Protein AF-A0A843T2U3-F1 (afdb_monomer_lite)

Secondary structure (DSSP, 8-state):
-HHHHHHHHHHHHHHHHHHHHHHHHHHHHHHSBPTT----TTTTT--BTTB-HHHHHHHHHHHHHHHHHHHHHHHHHHHHHHHHHH---

Sequence (89 aa):
MILNLLSSALVYLFVLCCIVSGGLQVLAWSRHAVEGVSVSIRALWSPEGVFDEIGLRQIRVARGLLTLGGIAYLTYGTLLVISRAGGGG

Foldseek 3Di:
DVLVVVLVVLVVLLVVLLVQLVVLLVCQVVPFADPPDDPDPVCVVVVVPGGDPVSVVSNVVSVVSNVVSVCSNVVSVVVVVCCVVVVPD

pLDDT: mean 73.49, std 8.72, range [38.16, 85.94]

Radius of gyration: 18.0 Å; chains: 1; bounding box: 44×15×51 Å

Structure (mmCIF, N/CA/C/O backbone):
data_AF-A0A843T2U3-F1
#
_entry.id   AF-A0A843T2U3-F1
#
loop_
_atom_site.group_PDB
_atom_site.id
_atom_site.type_symbol
_atom_site.label_atom_id
_atom_site.label_alt_id
_atom_site.label_comp_id
_atom_site.label_asym_id
_atom_site.label_entity_id
_atom_site.label_seq_id
_atom_site.pdbx_PDB_ins_code
_atom_site.Cartn_x
_atom_site.Cartn_y
_atom_site.Cartn_z
_atom_site.occupancy
_atom_site.B_iso_or_equiv
_atom_site.auth_seq_id
_atom_site.auth_comp_id
_atom_site.auth_asym_id
_atom_site.auth_atom_id
_atom_site.pdbx_PDB_model_num
ATOM 1 N N . MET A 1 1 ? 22.652 -8.251 -18.184 1.00 58.44 1 MET A N 1
ATOM 2 C CA . MET A 1 1 ? 22.497 -8.965 -16.893 1.00 58.44 1 MET A CA 1
ATOM 3 C C . MET A 1 1 ? 21.952 -8.065 -15.782 1.00 58.44 1 MET A C 1
ATOM 5 O O . MET A 1 1 ? 20.962 -8.441 -15.176 1.00 58.44 1 MET A O 1
ATOM 9 N N . ILE A 1 2 ? 22.511 -6.865 -15.568 1.00 66.94 2 ILE A N 1
ATOM 10 C CA . ILE A 1 2 ? 22.078 -5.915 -14.516 1.00 66.94 2 ILE A CA 1
ATOM 11 C C . ILE A 1 2 ? 20.601 -5.490 -14.640 1.00 66.94 2 ILE A C 1
ATOM 13 O O . ILE A 1 2 ? 19.887 -5.488 -13.645 1.00 66.94 2 ILE A O 1
ATOM 17 N N . LEU A 1 3 ? 20.115 -5.216 -15.857 1.00 64.19 3 LEU A N 1
ATOM 18 C CA . LEU A 1 3 ? 18.712 -4.843 -16.109 1.00 64.19 3 LEU A CA 1
ATOM 19 C C . LEU A 1 3 ? 17.704 -5.937 -15.714 1.00 64.19 3 LEU A C 1
ATOM 21 O O . LEU A 1 3 ? 16.700 -5.629 -15.087 1.00 64.19 3 LEU A O 1
ATOM 25 N N . ASN A 1 4 ? 17.994 -7.211 -16.004 1.00 64.75 4 ASN A N 1
ATOM 26 C CA . ASN A 1 4 ? 17.120 -8.330 -15.618 1.00 64.75 4 ASN A CA 1
ATOM 27 C C . ASN A 1 4 ? 17.108 -8.558 -14.097 1.00 64.75 4 ASN A C 1
ATOM 29 O O . ASN A 1 4 ? 16.112 -9.007 -13.531 1.00 64.75 4 ASN A O 1
ATOM 33 N N . LEU A 1 5 ? 18.225 -8.261 -13.430 1.00 71.44 5 LEU A N 1
ATOM 34 C CA . LEU A 1 5 ? 18.358 -8.390 -11.981 1.00 71.44 5 LEU A CA 1
ATOM 35 C C . LEU A 1 5 ? 17.581 -7.273 -11.268 1.00 71.44 5 LEU A C 1
ATOM 37 O O . LEU A 1 5 ? 16.826 -7.551 -10.339 1.00 71.44 5 LEU A O 1
ATOM 41 N N . LEU A 1 6 ? 17.678 -6.036 -11.772 1.00 68.75 6 LEU A N 1
ATOM 42 C CA . LEU A 1 6 ? 16.884 -4.904 -11.290 1.00 68.75 6 LEU A CA 1
ATOM 43 C C . LEU A 1 6 ? 15.383 -5.107 -11.529 1.00 68.75 6 LEU A C 1
ATOM 45 O O . LEU A 1 6 ? 14.595 -4.878 -10.615 1.00 68.75 6 LEU A O 1
ATOM 49 N N . SER A 1 7 ? 14.984 -5.568 -12.719 1.00 68.69 7 SER A N 1
ATOM 50 C CA . SER A 1 7 ? 13.572 -5.812 -13.030 1.00 68.69 7 SER A CA 1
ATOM 51 C C . SER A 1 7 ? 12.969 -6.873 -12.113 1.00 68.69 7 SER A C 1
ATOM 53 O O . SER A 1 7 ? 11.864 -6.698 -11.607 1.00 68.69 7 SER A O 1
ATOM 55 N N . SER A 1 8 ? 13.714 -7.950 -11.848 1.00 72.44 8 SER A N 1
ATOM 56 C CA . SER A 1 8 ? 13.279 -9.006 -10.932 1.00 72.44 8 SER A CA 1
ATOM 57 C C . SER A 1 8 ? 13.182 -8.483 -9.499 1.00 72.44 8 SER A C 1
ATOM 59 O O . SER A 1 8 ? 12.175 -8.713 -8.835 1.00 72.44 8 SER A O 1
ATOM 61 N N . ALA A 1 9 ? 14.173 -7.713 -9.035 1.00 76.75 9 ALA A N 1
ATOM 62 C CA . ALA A 1 9 ? 14.157 -7.115 -7.700 1.00 76.75 9 ALA A CA 1
ATOM 63 C C . ALA A 1 9 ? 12.962 -6.168 -7.501 1.00 76.75 9 ALA A C 1
ATOM 65 O O . ALA A 1 9 ? 12.328 -6.213 -6.452 1.00 76.75 9 ALA A O 1
ATOM 66 N N . LEU A 1 10 ? 12.609 -5.369 -8.513 1.00 75.19 10 LEU A N 1
ATOM 67 C CA . LEU A 1 10 ? 11.436 -4.488 -8.497 1.00 75.19 10 LEU A CA 1
ATOM 68 C C . LEU A 1 10 ? 10.115 -5.259 -8.450 1.00 75.19 10 LEU A C 1
ATOM 70 O O . LEU A 1 10 ? 9.217 -4.866 -7.707 1.00 75.19 10 LEU A O 1
ATOM 74 N N . VAL A 1 11 ? 10.002 -6.368 -9.189 1.00 77.00 11 VAL A N 1
ATOM 75 C CA . VAL A 1 11 ? 8.837 -7.264 -9.104 1.00 77.00 11 VAL A CA 1
ATOM 76 C C . VAL A 1 11 ? 8.722 -7.847 -7.696 1.00 77.00 11 VAL A C 1
ATOM 78 O O . VAL A 1 11 ? 7.644 -7.796 -7.108 1.00 77.00 11 VAL A O 1
ATOM 81 N N . TYR A 1 12 ? 9.820 -8.342 -7.118 1.00 78.44 12 TYR A N 1
ATOM 82 C CA . TYR A 1 12 ? 9.814 -8.855 -5.746 1.00 78.44 12 TYR A CA 1
ATOM 83 C C . TYR A 1 12 ? 9.452 -7.775 -4.723 1.00 78.44 12 TYR A C 1
ATOM 85 O O . TYR A 1 12 ? 8.663 -8.045 -3.822 1.00 78.44 12 TYR A O 1
ATOM 93 N N . LEU A 1 13 ? 9.967 -6.553 -4.879 1.00 79.88 13 LEU A N 1
ATOM 94 C CA . LEU A 1 13 ? 9.628 -5.419 -4.018 1.00 79.88 13 LEU A CA 1
ATOM 95 C C . LEU A 1 13 ? 8.143 -5.067 -4.115 1.00 79.88 13 LEU A C 1
ATOM 97 O O . LEU A 1 13 ? 7.495 -4.866 -3.092 1.00 79.88 13 LEU A O 1
ATOM 101 N N . PHE A 1 14 ? 7.588 -5.054 -5.328 1.00 78.81 14 PHE A N 1
ATOM 102 C CA . PHE A 1 14 ? 6.164 -4.821 -5.547 1.00 78.81 14 PHE A CA 1
ATOM 103 C C . PHE A 1 14 ? 5.305 -5.910 -4.897 1.00 78.81 14 PHE A C 1
ATOM 105 O O . PHE A 1 14 ? 4.375 -5.600 -4.154 1.00 78.81 14 PHE A O 1
ATOM 112 N N . VAL A 1 15 ? 5.651 -7.184 -5.107 1.00 81.31 15 VAL A N 1
ATOM 113 C CA . VAL A 1 15 ? 4.966 -8.319 -4.470 1.00 81.31 15 VAL A CA 1
ATOM 114 C C . VAL A 1 15 ? 5.050 -8.216 -2.946 1.00 81.31 15 VAL A C 1
ATOM 116 O O . VAL A 1 15 ? 4.046 -8.411 -2.264 1.00 81.31 15 VAL A O 1
ATOM 119 N N . LEU A 1 16 ? 6.210 -7.847 -2.401 1.00 82.38 16 LEU A N 1
ATOM 120 C CA . LEU A 1 16 ? 6.397 -7.664 -0.965 1.00 82.38 16 LEU A CA 1
ATOM 121 C C . LEU A 1 16 ? 5.545 -6.504 -0.428 1.00 82.38 16 LEU A C 1
ATOM 123 O O . LEU A 1 16 ? 4.887 -6.665 0.597 1.00 82.38 16 LEU A O 1
ATOM 127 N N . CYS A 1 17 ? 5.461 -5.378 -1.144 1.00 82.12 17 CYS A N 1
ATOM 128 C CA . CYS A 1 17 ? 4.546 -4.280 -0.815 1.00 82.12 17 CYS A CA 1
ATOM 129 C C . CYS A 1 17 ? 3.079 -4.732 -0.818 1.00 82.12 17 CYS A C 1
ATOM 131 O O . CYS A 1 17 ? 2.330 -4.360 0.087 1.00 82.12 17 CYS A O 1
ATOM 133 N N . CYS A 1 18 ? 2.670 -5.559 -1.784 1.00 81.44 18 CYS A N 1
ATOM 134 C CA . CYS A 1 18 ? 1.323 -6.129 -1.836 1.00 81.44 18 CYS A CA 1
ATOM 135 C C . CYS A 1 18 ? 1.041 -7.044 -0.637 1.00 81.44 18 CYS A C 1
ATOM 137 O O . CYS A 1 18 ? -0.004 -6.903 -0.003 1.00 81.44 18 CYS A O 1
ATOM 139 N N . ILE A 1 19 ? 1.975 -7.935 -0.285 1.00 85.94 19 ILE A N 1
ATOM 140 C CA . ILE A 1 19 ? 1.838 -8.842 0.866 1.00 85.94 19 ILE A CA 1
ATOM 141 C C . ILE A 1 19 ? 1.765 -8.048 2.173 1.00 85.94 19 ILE A C 1
ATOM 143 O O . ILE A 1 19 ? 0.873 -8.290 2.983 1.00 85.94 19 ILE A O 1
ATOM 147 N N . VAL A 1 20 ? 2.656 -7.071 2.370 1.00 84.56 20 VAL A N 1
ATOM 148 C CA . VAL A 1 20 ? 2.663 -6.217 3.568 1.00 84.56 20 VAL A CA 1
ATOM 149 C C . VAL A 1 20 ? 1.368 -5.411 3.665 1.00 84.56 20 VAL A C 1
ATOM 151 O O . VAL A 1 20 ? 0.765 -5.343 4.734 1.00 84.56 20 VAL A O 1
ATOM 154 N N . SER A 1 21 ? 0.896 -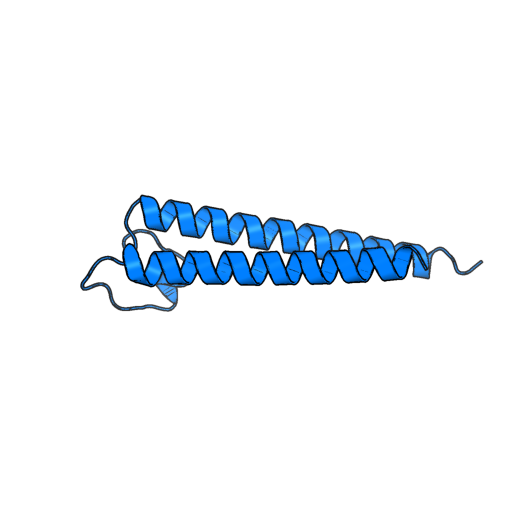4.844 2.552 1.00 80.81 21 SER A N 1
ATOM 155 C CA . SER A 1 21 ? -0.371 -4.112 2.515 1.00 80.81 21 SER A CA 1
ATOM 156 C C . SER A 1 21 ? -1.566 -5.012 2.835 1.00 80.81 21 SER A C 1
ATOM 158 O O . SER A 1 21 ? -2.403 -4.644 3.659 1.00 80.81 21 SER A O 1
ATOM 160 N N . GLY A 1 22 ? -1.619 -6.214 2.254 1.00 79.00 22 GLY A N 1
ATOM 161 C CA . GLY A 1 22 ? -2.648 -7.207 2.560 1.00 79.00 22 GLY A CA 1
ATOM 162 C C . GLY A 1 22 ? -2.615 -7.632 4.029 1.00 79.00 22 GLY A C 1
ATOM 163 O O . GLY A 1 22 ? -3.653 -7.649 4.685 1.00 79.00 22 GLY A O 1
ATOM 164 N N . GLY A 1 23 ? -1.425 -7.880 4.580 1.00 83.06 23 GLY A N 1
ATOM 165 C CA . GLY A 1 23 ? -1.238 -8.214 5.991 1.00 83.06 23 GLY A CA 1
ATOM 166 C C . GLY A 1 23 ? -1.732 -7.111 6.926 1.00 83.06 23 GLY A C 1
ATOM 167 O O . GLY A 1 23 ? -2.464 -7.399 7.870 1.00 83.06 23 GLY A O 1
ATOM 168 N N . LEU A 1 24 ? -1.411 -5.847 6.633 1.00 80.56 24 LEU A N 1
ATOM 169 C CA . LEU A 1 24 ? -1.903 -4.694 7.395 1.00 80.56 24 LEU A CA 1
ATOM 170 C C . LEU A 1 24 ? -3.426 -4.544 7.308 1.00 80.56 24 LEU A C 1
ATOM 172 O O . LEU A 1 24 ? -4.060 -4.218 8.307 1.00 80.56 24 LEU A O 1
ATOM 176 N N . GLN A 1 25 ? -4.024 -4.808 6.145 1.00 79.12 25 GLN A N 1
ATOM 177 C CA . GLN A 1 25 ? -5.480 -4.782 5.986 1.00 79.12 25 GLN A CA 1
ATOM 178 C C . GLN A 1 25 ? -6.156 -5.898 6.794 1.00 79.12 25 GLN A C 1
ATOM 180 O O . GLN A 1 25 ? -7.150 -5.639 7.468 1.00 79.12 25 GLN A O 1
ATOM 185 N N . VAL A 1 26 ? -5.603 -7.115 6.794 1.00 80.69 26 VAL A N 1
ATOM 186 C CA . VAL A 1 26 ? -6.110 -8.237 7.608 1.00 80.69 26 VAL A CA 1
ATOM 187 C C . VAL A 1 26 ? -5.952 -7.957 9.105 1.00 80.69 26 VAL A C 1
ATOM 189 O O . VAL A 1 26 ? -6.851 -8.248 9.894 1.00 80.69 26 VAL A O 1
ATOM 192 N N . LEU A 1 27 ? -4.835 -7.354 9.516 1.00 79.88 27 LEU A N 1
ATOM 193 C CA . LEU A 1 27 ? -4.621 -6.923 10.900 1.00 79.88 27 LEU A CA 1
ATOM 194 C C . LEU A 1 27 ? -5.636 -5.857 11.321 1.00 79.88 27 LEU A C 1
ATOM 196 O O . LEU A 1 27 ? -6.241 -5.993 12.382 1.00 79.88 27 LEU A O 1
ATOM 200 N N . ALA A 1 28 ? -5.899 -4.864 10.469 1.00 78.12 28 ALA A N 1
ATOM 201 C CA . ALA A 1 28 ? -6.926 -3.858 10.725 1.00 78.12 28 ALA A CA 1
ATOM 202 C C . ALA A 1 28 ? -8.320 -4.494 10.869 1.00 78.12 28 ALA A C 1
ATOM 204 O O . ALA A 1 28 ? -9.045 -4.168 11.804 1.00 78.12 28 ALA A O 1
ATOM 205 N N . TRP A 1 29 ? -8.665 -5.455 10.007 1.00 74.81 29 TRP A N 1
ATOM 206 C CA . TRP A 1 29 ? -9.933 -6.194 10.071 1.00 74.81 29 TRP A CA 1
ATOM 207 C C . TRP A 1 29 ? -10.076 -7.095 11.296 1.00 74.81 29 TRP A C 1
ATOM 209 O O . TRP A 1 29 ? -11.168 -7.213 11.837 1.00 74.81 29 TRP A O 1
ATOM 219 N N . SER A 1 30 ? -8.998 -7.735 11.739 1.00 78.81 30 SER A N 1
ATOM 220 C CA . SER A 1 30 ? -9.053 -8.675 12.867 1.00 78.81 30 SER A CA 1
ATOM 221 C C . SER A 1 30 ? -8.981 -7.998 14.235 1.00 78.81 30 SER A C 1
ATOM 223 O O . SER A 1 30 ? -9.484 -8.550 15.209 1.00 78.81 30 SER A O 1
ATOM 225 N N . ARG A 1 31 ? -8.318 -6.839 14.333 1.00 76.50 31 ARG A N 1
ATOM 226 C CA . ARG A 1 31 ? -8.015 -6.183 15.618 1.00 76.50 31 ARG A CA 1
ATOM 227 C C . ARG A 1 31 ? -8.715 -4.847 15.827 1.00 76.50 31 ARG A C 1
ATOM 229 O O . ARG A 1 31 ? -8.810 -4.417 16.970 1.00 76.50 31 ARG A O 1
ATOM 236 N N . HIS A 1 32 ? -9.134 -4.182 14.755 1.00 76.88 32 HIS A N 1
ATOM 237 C CA . HIS A 1 32 ? -9.625 -2.802 14.803 1.00 76.88 32 HIS A CA 1
ATOM 238 C C . HIS A 1 32 ? -10.948 -2.602 14.059 1.00 76.88 32 HIS A C 1
ATOM 240 O O . HIS A 1 32 ? -11.354 -1.457 13.868 1.00 76.88 32 HIS A O 1
ATOM 246 N N . ALA A 1 33 ? -11.596 -3.678 13.605 1.00 74.81 33 ALA A N 1
ATOM 247 C CA . ALA A 1 33 ? -12.945 -3.594 13.066 1.00 74.81 33 ALA A CA 1
ATOM 248 C C . ALA A 1 33 ? -13.933 -3.362 14.212 1.00 74.81 33 ALA A C 1
ATOM 250 O O . ALA A 1 33 ? -13.902 -4.071 15.218 1.00 74.81 33 ALA A O 1
ATOM 251 N N . VAL A 1 34 ? -14.806 -2.371 14.049 1.00 70.12 34 VAL A N 1
ATOM 252 C CA . VAL A 1 34 ? -15.850 -2.059 15.026 1.00 70.12 34 VAL A CA 1
ATOM 253 C C . VAL A 1 34 ? -16.902 -3.172 14.997 1.00 70.12 34 VAL A C 1
ATOM 255 O O . VAL A 1 34 ? -17.476 -3.477 13.947 1.00 70.12 34 VAL A O 1
ATOM 258 N N . GLU A 1 35 ? -17.154 -3.798 16.149 1.00 65.31 35 GLU A N 1
ATOM 259 C CA . GLU A 1 35 ? -18.152 -4.863 16.276 1.00 65.31 35 GLU A CA 1
ATOM 260 C C . GLU A 1 35 ? -19.556 -4.352 15.907 1.00 65.31 35 GLU A C 1
ATOM 262 O O . GLU A 1 35 ? -19.987 -3.284 16.338 1.00 65.31 35 GLU A O 1
ATOM 267 N N . GLY A 1 36 ? -20.280 -5.117 15.083 1.00 64.50 36 GLY A N 1
ATOM 268 C CA . GLY A 1 36 ? -21.636 -4.776 14.631 1.00 64.50 36 GLY A CA 1
ATOM 269 C C . GLY A 1 36 ? -21.718 -4.047 13.285 1.00 64.50 36 GLY A C 1
ATOM 270 O O . GLY A 1 36 ? -22.822 -3.843 12.779 1.00 64.50 36 GLY A O 1
ATO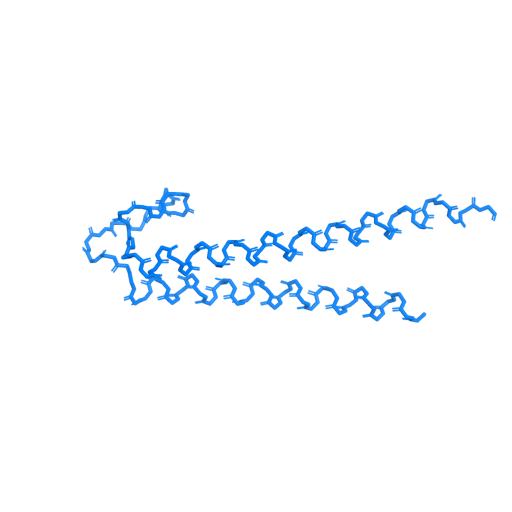M 271 N N . VAL A 1 37 ? -20.588 -3.711 12.652 1.00 65.38 37 VAL A N 1
ATOM 272 C CA . VAL A 1 37 ? -20.575 -3.129 11.301 1.00 65.38 37 VAL A CA 1
ATOM 273 C C . VAL A 1 37 ? -20.511 -4.235 10.245 1.00 65.38 37 VAL A C 1
ATOM 275 O O . VAL A 1 37 ? -19.562 -5.014 10.182 1.00 65.38 37 VAL A O 1
ATOM 278 N N . SER A 1 38 ? -21.527 -4.313 9.381 1.00 61.81 38 SER A N 1
ATOM 279 C CA . SER A 1 38 ? -21.553 -5.284 8.282 1.00 61.81 38 SER A CA 1
ATOM 280 C C . SER A 1 38 ? -20.403 -5.031 7.303 1.00 61.81 38 SER A C 1
ATOM 282 O O . SER A 1 38 ? -20.245 -3.907 6.817 1.00 61.81 38 SER A O 1
ATOM 284 N N . VAL A 1 39 ? -19.652 -6.083 6.963 1.00 64.19 39 VAL A N 1
ATOM 285 C CA . VAL A 1 39 ? -18.586 -6.054 5.951 1.00 64.19 39 VAL A CA 1
ATOM 286 C C . VAL A 1 39 ? -19.189 -5.710 4.590 1.00 64.19 39 VAL A C 1
ATOM 288 O O . VAL A 1 39 ? -19.679 -6.566 3.860 1.00 64.19 39 VAL A O 1
ATOM 291 N N . SER A 1 40 ? -19.196 -4.425 4.258 1.00 66.06 40 SER A N 1
ATOM 292 C CA . SER A 1 40 ? -19.673 -3.916 2.978 1.00 66.06 40 SER A CA 1
ATOM 293 C C . SER A 1 40 ? -18.491 -3.691 2.044 1.00 66.06 40 SER A C 1
ATOM 295 O O . SER A 1 40 ? -17.466 -3.153 2.453 1.00 66.06 40 SER A O 1
ATOM 297 N N . ILE A 1 41 ? -18.641 -3.992 0.753 1.00 65.50 41 ILE A N 1
ATOM 298 C CA . ILE A 1 41 ? -17.664 -3.603 -0.285 1.00 65.50 41 ILE A CA 1
ATOM 299 C C . ILE A 1 41 ? -17.453 -2.075 -0.284 1.00 65.50 41 ILE A C 1
ATOM 301 O O . ILE A 1 41 ? -16.404 -1.569 -0.676 1.00 65.50 41 ILE A O 1
ATOM 305 N N . ARG A 1 42 ? -18.420 -1.312 0.236 1.00 65.38 42 ARG A N 1
ATOM 306 C CA . ARG A 1 42 ? -18.294 0.132 0.436 1.00 65.38 42 ARG A CA 1
ATOM 307 C C . ARG A 1 42 ? -17.285 0.497 1.531 1.00 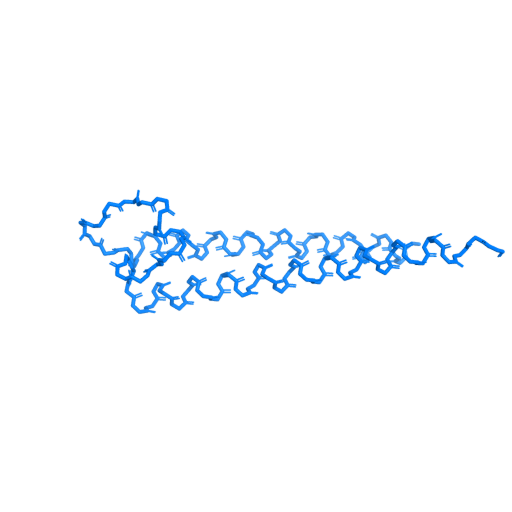65.38 42 ARG A C 1
ATOM 309 O O . ARG A 1 42 ? -16.630 1.525 1.395 1.00 65.38 42 ARG A O 1
ATOM 316 N N . ALA A 1 43 ? -17.090 -0.360 2.537 1.00 60.75 43 ALA A N 1
ATOM 317 C CA . ALA A 1 43 ? -16.075 -0.199 3.584 1.00 60.75 43 ALA A CA 1
ATOM 318 C C . ALA A 1 43 ? -14.643 -0.256 3.027 1.00 60.75 43 ALA A C 1
ATOM 320 O O . ALA A 1 43 ? -13.731 0.381 3.552 1.00 60.75 43 ALA A O 1
ATOM 321 N N . LEU A 1 44 ? -14.445 -0.978 1.916 1.00 62.81 44 LEU A N 1
ATOM 322 C CA . LEU A 1 44 ? -13.176 -0.998 1.185 1.00 62.81 44 LEU A CA 1
ATOM 323 C C . LEU A 1 44 ? -12.862 0.338 0.512 1.00 62.81 44 LEU A C 1
ATOM 325 O O . LEU A 1 44 ? -11.689 0.612 0.280 1.00 62.81 44 LEU A O 1
ATOM 329 N N . TRP A 1 45 ? -13.868 1.164 0.211 1.00 64.50 45 TRP A N 1
ATOM 330 C CA . TRP A 1 45 ? -13.695 2.496 -0.375 1.00 64.50 45 TRP A CA 1
ATOM 331 C C . TRP A 1 45 ? -13.669 3.581 0.704 1.00 64.50 45 TRP A C 1
ATOM 333 O O . TRP A 1 45 ? -12.713 4.360 0.749 1.00 64.50 45 TRP A O 1
ATOM 343 N N . SER A 1 46 ? -14.640 3.560 1.619 1.00 67.62 46 SER A N 1
ATOM 344 C CA . SER A 1 46 ? -14.747 4.449 2.778 1.00 67.62 46 SER A CA 1
ATOM 345 C C . SER A 1 46 ? -14.618 3.637 4.077 1.00 67.62 46 SER A C 1
ATOM 347 O O . SER A 1 46 ? -15.604 3.075 4.549 1.00 67.62 46 SER A O 1
ATOM 349 N N . PRO A 1 47 ? -13.402 3.533 4.647 1.00 66.69 47 PRO A N 1
ATOM 350 C CA . PRO A 1 47 ? -13.175 2.834 5.915 1.00 66.69 47 PRO A CA 1
ATOM 351 C C . PRO A 1 47 ? -13.639 3.645 7.142 1.00 66.69 47 PRO A C 1
ATOM 353 O O . PRO A 1 47 ? -13.529 3.174 8.273 1.00 66.69 47 PRO A O 1
ATOM 356 N N . GLU A 1 48 ? -14.117 4.876 6.938 1.00 68.50 48 GLU A N 1
ATOM 357 C CA . GLU A 1 48 ? -14.578 5.776 7.998 1.00 68.50 48 GLU A CA 1
ATOM 358 C C . GLU A 1 48 ? -15.834 5.197 8.663 1.00 68.50 48 GLU A C 1
ATOM 360 O O . GLU A 1 48 ? -16.822 4.895 7.997 1.00 68.50 48 GLU A O 1
ATOM 365 N N . GLY A 1 49 ? -15.776 4.987 9.981 1.00 66.94 49 GLY A N 1
ATOM 366 C CA . GLY A 1 49 ? -16.859 4.371 10.757 1.00 66.94 49 GLY A CA 1
ATOM 367 C C . GLY A 1 49 ? -16.856 2.837 10.792 1.00 66.94 49 GLY A C 1
ATOM 368 O O . GLY A 1 49 ? -17.676 2.261 11.498 1.00 66.94 49 GLY A O 1
ATOM 369 N N . VAL A 1 50 ? -15.940 2.170 10.075 1.00 71.56 50 VAL A N 1
ATOM 370 C CA . VAL A 1 50 ? -15.775 0.698 10.109 1.00 71.56 50 VAL A CA 1
ATOM 371 C C . VAL A 1 50 ? -14.593 0.278 10.982 1.00 71.56 50 VAL A C 1
ATOM 373 O O . VAL A 1 50 ? -14.592 -0.814 11.548 1.00 71.56 50 VAL A O 1
ATOM 376 N N . PHE A 1 51 ? -13.597 1.155 11.108 1.00 75.12 51 PHE A N 1
ATOM 377 C CA . PHE A 1 51 ? -12.390 0.914 11.888 1.00 75.12 51 PHE A CA 1
ATOM 378 C C . PHE A 1 51 ? -12.146 2.028 12.900 1.00 75.12 51 PHE A C 1
ATOM 380 O O . PHE A 1 51 ? -12.437 3.195 12.624 1.00 75.12 51 PHE A O 1
ATOM 387 N N . ASP A 1 52 ? -11.510 1.673 14.013 1.00 79.88 52 ASP A N 1
ATOM 388 C CA . ASP A 1 52 ? -10.942 2.642 14.953 1.00 79.88 52 ASP A CA 1
ATOM 389 C C . ASP A 1 52 ? -9.851 3.505 14.288 1.00 79.88 52 ASP A C 1
ATOM 391 O O . ASP A 1 52 ? -9.279 3.142 13.253 1.00 79.88 52 ASP A O 1
ATOM 395 N N . GLU A 1 53 ? -9.477 4.630 14.911 1.00 80.12 53 GLU A N 1
ATOM 396 C CA . GLU A 1 53 ? -8.427 5.538 14.405 1.00 80.12 53 GLU A CA 1
ATOM 397 C C . GLU A 1 53 ? -7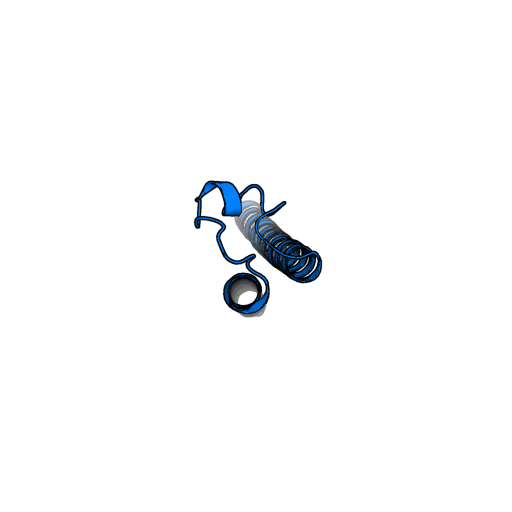.107 4.825 14.056 1.00 80.12 53 GLU A C 1
ATOM 399 O O . GLU A 1 53 ? -6.431 5.185 13.084 1.00 80.12 53 GLU A O 1
ATOM 404 N N . ILE A 1 54 ? -6.746 3.791 14.823 1.00 79.44 54 ILE A N 1
ATOM 405 C CA . ILE A 1 54 ? -5.538 2.988 14.599 1.00 79.44 54 ILE A CA 1
ATOM 406 C C . ILE A 1 54 ? -5.679 2.137 13.329 1.00 79.44 54 ILE A C 1
ATOM 408 O O . ILE A 1 54 ? -4.779 2.149 12.483 1.00 79.44 54 ILE A O 1
ATOM 412 N N . GLY A 1 55 ? -6.818 1.462 13.146 1.00 78.12 55 GLY A N 1
ATOM 413 C CA . GLY A 1 55 ? -7.117 0.697 11.931 1.00 78.12 55 GLY A CA 1
ATOM 414 C C . GLY A 1 55 ? -7.188 1.594 10.690 1.00 78.12 55 GLY A C 1
ATOM 415 O O . GLY A 1 55 ? -6.627 1.263 9.644 1.00 78.12 55 GLY A O 1
ATOM 416 N N . LEU A 1 56 ? -7.757 2.796 10.822 1.00 80.06 56 LEU A N 1
ATOM 417 C CA . LEU A 1 56 ? -7.779 3.816 9.767 1.00 80.06 56 LEU A CA 1
ATOM 418 C C . LEU A 1 56 ? -6.375 4.282 9.357 1.00 80.06 56 LEU A C 1
ATOM 420 O O . LEU A 1 56 ? -6.118 4.486 8.163 1.00 80.06 56 LEU A O 1
ATOM 424 N N . ARG A 1 57 ? -5.455 4.457 10.316 1.00 80.88 57 ARG A N 1
ATOM 425 C CA . ARG A 1 57 ? -4.043 4.748 10.014 1.00 80.88 57 ARG A CA 1
ATOM 426 C C . ARG A 1 57 ? -3.373 3.575 9.305 1.00 80.88 57 ARG A C 1
ATOM 428 O O . ARG A 1 57 ? -2.697 3.805 8.303 1.00 80.88 57 ARG A O 1
ATOM 435 N N . GLN A 1 58 ? -3.585 2.342 9.766 1.00 80.44 58 GLN A N 1
ATOM 436 C CA . GLN A 1 58 ? -3.020 1.145 9.131 1.00 80.44 58 GLN A CA 1
ATOM 437 C C . GLN A 1 58 ? -3.479 0.999 7.677 1.00 80.44 58 GLN A C 1
ATOM 439 O O . GLN A 1 58 ? -2.647 0.789 6.797 1.00 80.44 58 GLN A O 1
ATOM 444 N N . ILE A 1 59 ? -4.769 1.201 7.396 1.00 79.38 59 ILE A N 1
ATOM 445 C CA . ILE A 1 59 ? -5.313 1.148 6.031 1.00 79.38 59 ILE A CA 1
ATOM 446 C C . ILE A 1 59 ? -4.732 2.264 5.155 1.00 79.38 59 ILE A C 1
ATOM 448 O O . ILE A 1 59 ? -4.385 2.017 3.998 1.00 79.38 59 ILE A O 1
ATOM 452 N N . ARG A 1 60 ? -4.573 3.484 5.685 1.00 82.19 60 ARG A N 1
ATOM 453 C CA . ARG A 1 60 ? -3.923 4.584 4.951 1.00 82.19 60 ARG A CA 1
ATOM 454 C C . ARG A 1 60 ? -2.473 4.261 4.594 1.00 82.19 60 ARG A C 1
ATOM 456 O O . ARG A 1 60 ? -2.081 4.465 3.447 1.00 82.19 60 ARG A O 1
ATOM 463 N N . VAL A 1 61 ? -1.701 3.719 5.536 1.00 82.62 61 VAL A N 1
ATOM 464 C CA . VAL A 1 61 ? -0.312 3.294 5.293 1.00 82.62 61 VAL A CA 1
ATOM 465 C C . VAL A 1 61 ? -0.263 2.150 4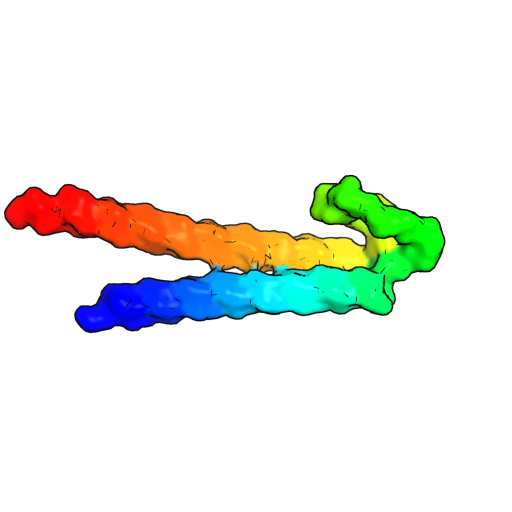.277 1.00 82.62 61 VAL A C 1
ATOM 467 O O . VAL A 1 61 ? 0.518 2.206 3.328 1.00 82.62 61 VAL A O 1
ATOM 470 N N . ALA A 1 62 ? -1.139 1.154 4.416 1.00 82.00 62 ALA A N 1
ATOM 471 C CA . ALA A 1 62 ? -1.241 0.019 3.503 1.00 82.00 62 ALA A CA 1
ATOM 472 C C . ALA A 1 62 ? -1.557 0.462 2.063 1.00 82.00 62 ALA A C 1
ATOM 474 O O . ALA A 1 62 ? -0.940 -0.027 1.111 1.00 82.00 62 ALA A O 1
ATOM 475 N N . ARG A 1 63 ? -2.476 1.422 1.892 1.00 79.56 63 ARG A N 1
ATOM 476 C CA . ARG A 1 63 ? -2.773 2.032 0.587 1.00 79.56 63 ARG A CA 1
ATOM 477 C C . ARG A 1 63 ? -1.581 2.826 0.055 1.00 79.56 63 ARG A C 1
ATOM 479 O O . ARG A 1 63 ? -1.230 2.658 -1.104 1.00 79.56 63 ARG A O 1
ATOM 486 N N . GLY A 1 64 ? -0.927 3.634 0.891 1.00 81.94 64 GLY A N 1
ATOM 487 C CA . GLY A 1 64 ? 0.256 4.405 0.496 1.00 81.94 64 GLY A CA 1
ATOM 488 C C . GLY A 1 64 ? 1.401 3.528 -0.022 1.00 81.94 64 GLY A C 1
ATOM 489 O O . GLY A 1 64 ? 1.989 3.839 -1.056 1.00 81.94 64 GLY A O 1
ATOM 490 N N . LEU A 1 65 ? 1.665 2.398 0.643 1.00 79.88 65 LEU A N 1
ATOM 491 C CA . LEU A 1 65 ? 2.668 1.416 0.215 1.00 79.88 65 LEU A CA 1
ATOM 492 C C . LEU A 1 65 ? 2.322 0.774 -1.133 1.00 79.88 65 LEU A C 1
ATOM 494 O O . LEU A 1 65 ? 3.199 0.644 -1.985 1.00 79.88 65 LEU A O 1
ATOM 498 N N . LEU A 1 66 ? 1.053 0.412 -1.349 1.00 80.81 66 LEU A N 1
ATOM 499 C CA . LEU A 1 66 ? 0.584 -0.103 -2.640 1.00 80.81 66 LEU A CA 1
ATOM 500 C C . LEU A 1 66 ? 0.751 0.930 -3.756 1.00 80.81 66 LEU A C 1
ATOM 502 O O . LEU A 1 66 ? 1.240 0.591 -4.832 1.00 80.81 66 LEU A O 1
ATOM 506 N N . THR A 1 67 ? 0.386 2.187 -3.499 1.00 80.94 67 THR A N 1
ATOM 507 C CA . THR A 1 67 ? 0.515 3.267 -4.481 1.00 80.94 67 THR A CA 1
ATOM 508 C C . THR A 1 67 ? 1.980 3.521 -4.832 1.00 80.94 67 THR A C 1
ATOM 510 O O . THR A 1 67 ? 2.315 3.598 -6.011 1.00 80.94 67 THR A O 1
ATOM 513 N N . LEU A 1 68 ? 2.872 3.587 -3.838 1.00 80.81 68 LEU A N 1
ATOM 514 C CA . LEU A 1 68 ? 4.313 3.746 -4.061 1.00 80.81 68 LEU A CA 1
ATOM 515 C C . LEU A 1 68 ? 4.905 2.577 -4.852 1.00 80.81 68 LEU A C 1
ATOM 517 O O . LEU A 1 68 ? 5.616 2.804 -5.831 1.00 80.81 68 LEU A O 1
ATOM 521 N N . GLY A 1 69 ? 4.581 1.340 -4.468 1.00 77.25 69 GLY A N 1
ATOM 522 C CA . GLY A 1 69 ? 5.027 0.147 -5.186 1.00 77.25 69 GLY A CA 1
ATOM 523 C C . GLY A 1 69 ? 4.527 0.127 -6.633 1.00 77.25 69 GLY A C 1
ATOM 524 O O . GLY A 1 69 ? 5.303 -0.142 -7.549 1.00 77.25 69 GLY A O 1
ATOM 525 N N . GLY A 1 70 ? 3.254 0.466 -6.852 1.00 78.44 70 GLY A N 1
ATOM 526 C CA . GLY A 1 70 ? 2.650 0.541 -8.182 1.00 78.44 70 GLY A CA 1
ATOM 527 C C . GLY A 1 70 ? 3.282 1.620 -9.060 1.00 78.44 70 GLY A C 1
ATOM 528 O O . GLY A 1 70 ? 3.607 1.350 -10.215 1.00 78.44 70 GLY A O 1
ATOM 529 N N . ILE A 1 71 ? 3.528 2.816 -8.515 1.00 82.06 71 ILE A N 1
ATOM 530 C CA . ILE A 1 71 ? 4.213 3.901 -9.232 1.00 82.06 71 ILE A CA 1
ATOM 531 C C . ILE A 1 71 ? 5.641 3.487 -9.590 1.00 82.06 71 ILE A C 1
ATOM 533 O O . ILE A 1 71 ? 6.046 3.666 -10.738 1.00 82.06 71 ILE A O 1
ATOM 537 N N . ALA A 1 72 ? 6.396 2.912 -8.650 1.00 78.56 72 ALA A N 1
ATOM 538 C CA . ALA A 1 72 ? 7.763 2.458 -8.904 1.00 78.56 72 ALA A CA 1
ATOM 539 C C . ALA A 1 72 ? 7.804 1.394 -10.013 1.00 78.56 72 ALA A C 1
ATOM 541 O O . ALA A 1 72 ? 8.628 1.480 -10.926 1.00 78.56 72 ALA A O 1
ATOM 542 N N . TYR A 1 73 ? 6.870 0.440 -9.979 1.00 74.88 73 TYR A N 1
ATOM 543 C CA . TYR A 1 73 ? 6.749 -0.600 -10.996 1.00 74.88 73 TYR A CA 1
ATOM 544 C C . TYR A 1 73 ? 6.385 -0.031 -12.376 1.00 74.88 73 TYR A C 1
ATOM 546 O O . TYR A 1 73 ? 7.052 -0.341 -13.363 1.00 74.88 73 TYR A O 1
ATOM 554 N N . LEU A 1 74 ? 5.375 0.843 -12.452 1.00 79.19 74 LEU A N 1
ATOM 555 C CA . LEU A 1 74 ? 4.949 1.475 -13.706 1.00 79.19 74 LEU A CA 1
ATOM 556 C C . LEU A 1 74 ? 6.036 2.377 -14.297 1.00 79.19 74 LEU A C 1
ATOM 558 O O . LEU A 1 74 ? 6.289 2.307 -15.495 1.00 79.19 74 LEU A O 1
ATOM 562 N N . THR A 1 75 ? 6.707 3.177 -13.465 1.00 80.38 75 THR A N 1
ATOM 563 C CA . THR A 1 75 ? 7.797 4.072 -13.892 1.00 80.38 75 THR A CA 1
ATOM 564 C C . THR A 1 75 ? 8.973 3.276 -14.450 1.00 80.38 75 THR A C 1
ATOM 566 O O . THR A 1 75 ? 9.566 3.645 -15.461 1.00 80.38 75 THR A O 1
ATOM 569 N N . TYR A 1 76 ? 9.304 2.144 -13.828 1.00 72.69 76 TYR A N 1
ATOM 570 C CA . TYR A 1 76 ? 10.341 1.270 -14.358 1.00 72.69 76 TYR A CA 1
ATOM 571 C C . TYR A 1 76 ? 9.901 0.574 -15.653 1.00 72.69 76 TYR A C 1
ATOM 573 O O . TYR A 1 76 ? 10.676 0.499 -16.605 1.00 72.69 76 TYR A O 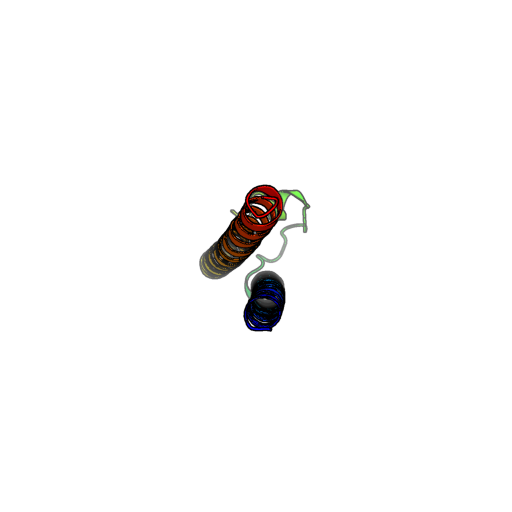1
ATOM 581 N N . GLY A 1 77 ? 8.646 0.119 -15.724 1.00 72.50 77 GLY A N 1
ATOM 582 C CA . GLY A 1 77 ? 8.064 -0.466 -16.932 1.00 72.50 77 GLY A CA 1
ATOM 583 C C . GLY A 1 77 ? 8.097 0.490 -18.127 1.00 72.50 77 GLY A C 1
ATOM 584 O O . GLY A 1 77 ? 8.522 0.093 -19.212 1.00 72.50 77 GLY A O 1
ATOM 585 N N . THR A 1 78 ? 7.734 1.761 -17.934 1.00 76.06 78 THR A N 1
ATOM 586 C CA . THR A 1 78 ? 7.790 2.779 -18.995 1.00 76.06 78 THR A CA 1
ATOM 587 C C . THR A 1 78 ? 9.223 3.089 -19.419 1.00 76.06 78 THR A C 1
ATOM 589 O O . THR A 1 78 ? 9.484 3.148 -20.618 1.00 76.06 78 THR A O 1
ATOM 592 N N . LEU A 1 79 ? 10.179 3.194 -18.489 1.00 73.94 79 LEU A N 1
ATOM 593 C CA . LEU A 1 79 ? 11.604 3.357 -18.820 1.00 73.94 79 LEU A CA 1
ATOM 594 C C . LEU A 1 79 ? 12.159 2.173 -19.628 1.00 73.94 79 LEU A C 1
ATOM 596 O O . LEU A 1 79 ? 12.962 2.357 -20.547 1.00 73.94 79 LEU A O 1
ATOM 600 N N . LEU A 1 80 ? 11.717 0.954 -19.324 1.00 70.38 80 LEU A N 1
ATOM 601 C CA . LEU A 1 80 ? 12.129 -0.251 -20.044 1.00 70.38 80 LEU A CA 1
ATOM 602 C C . LEU A 1 80 ? 11.533 -0.289 -21.462 1.00 70.38 80 LEU A C 1
ATOM 604 O O . LEU A 1 80 ? 12.225 -0.649 -22.413 1.00 70.38 80 LEU A O 1
ATOM 608 N N . VAL A 1 81 ? 10.285 0.156 -21.631 1.00 73.12 81 VAL A N 1
ATOM 609 C CA . VAL A 1 81 ? 9.657 0.325 -22.953 1.00 73.12 81 VAL A CA 1
ATOM 610 C C . VAL A 1 81 ? 10.347 1.428 -23.760 1.00 73.12 81 VAL A C 1
ATOM 612 O O . VAL A 1 81 ? 10.665 1.203 -24.923 1.00 73.12 81 VAL A O 1
ATOM 615 N N . ILE A 1 82 ? 10.643 2.583 -23.155 1.00 76.19 82 ILE A N 1
ATOM 616 C CA . ILE A 1 82 ? 11.322 3.703 -23.827 1.00 76.19 82 ILE A CA 1
ATOM 617 C C . ILE A 1 82 ? 12.740 3.308 -24.250 1.00 76.19 82 ILE A C 1
ATOM 619 O O . ILE A 1 82 ? 13.132 3.570 -25.381 1.00 76.19 82 ILE A O 1
ATOM 623 N N . SER A 1 83 ? 13.501 2.627 -23.390 1.00 67.81 83 SER A N 1
ATOM 624 C CA . SER A 1 83 ? 14.850 2.152 -23.738 1.00 67.81 83 SER A CA 1
ATOM 625 C C . SER A 1 83 ? 14.847 1.066 -24.820 1.00 67.81 83 SER A C 1
ATOM 627 O O . SER A 1 83 ? 15.767 1.016 -25.632 1.00 67.81 83 SER A O 1
ATOM 629 N N . ARG A 1 84 ? 13.799 0.232 -24.890 1.00 64.38 84 ARG A N 1
ATOM 630 C CA . ARG A 1 84 ? 13.587 -0.732 -25.985 1.00 64.38 84 ARG A CA 1
ATOM 631 C C . ARG A 1 84 ? 13.148 -0.057 -27.287 1.00 64.38 84 ARG A C 1
ATOM 633 O O . ARG A 1 84 ? 13.582 -0.488 -28.348 1.00 64.38 84 ARG A O 1
ATOM 640 N N . ALA A 1 85 ? 12.313 0.977 -27.213 1.00 64.81 85 ALA A N 1
ATOM 641 C CA . ALA A 1 85 ? 11.809 1.704 -28.378 1.00 64.81 85 ALA A CA 1
ATOM 642 C C . ALA A 1 85 ? 12.836 2.693 -28.960 1.00 64.81 85 ALA A C 1
ATOM 644 O O . ALA A 1 85 ? 12.863 2.898 -30.167 1.00 64.81 85 ALA A O 1
ATOM 645 N N . GLY A 1 86 ? 13.691 3.286 -28.121 1.00 58.47 86 GLY A N 1
ATOM 646 C CA . GLY A 1 86 ? 14.730 4.239 -28.529 1.00 58.47 86 GLY A CA 1
ATOM 647 C C . GLY A 1 86 ? 16.086 3.615 -28.880 1.00 58.47 86 GLY A C 1
ATOM 648 O O . GLY A 1 86 ? 16.930 4.303 -29.437 1.00 58.47 86 GLY A O 1
ATOM 649 N N . GLY A 1 87 ? 16.310 2.333 -28.566 1.00 51.34 87 GLY A N 1
ATOM 650 C CA . GLY A 1 87 ? 17.560 1.608 -28.843 1.00 51.34 87 GLY A CA 1
ATOM 651 C C . GLY A 1 87 ? 17.596 0.847 -30.176 1.00 51.34 87 GLY A C 1
ATOM 652 O O . GLY A 1 87 ? 18.471 0.007 -30.363 1.00 51.34 87 GLY A O 1
ATOM 653 N N . GLY A 1 88 ? 16.630 1.081 -31.069 1.00 45.72 88 GLY A N 1
ATOM 654 C CA . GLY A 1 88 ? 16.621 0.548 -32.432 1.00 45.72 88 GLY A CA 1
ATOM 655 C C . GLY A 1 88 ? 17.203 1.554 -33.422 1.00 45.72 88 GLY A C 1
ATOM 656 O O . GLY A 1 88 ? 16.443 2.240 -34.101 1.00 45.72 88 GLY A O 1
ATOM 657 N N . GLY A 1 89 ? 18.532 1.642 -33.474 1.00 38.16 89 GLY A N 1
ATOM 658 C CA . GLY A 1 89 ? 19.307 2.446 -34.421 1.00 38.16 89 GLY A CA 1
ATOM 659 C C . GLY A 1 89 ? 20.749 1.976 -34.453 1.00 38.16 89 GLY A C 1
ATOM 660 O O . GLY A 1 89 ? 21.381 2.025 -33.376 1.00 38.16 89 GLY A O 1
#